Protein AF-A0AAR2LIA1-F1 (afdb_monomer_lite)

Sequence (147 aa):
MDNSGKEKEAMQLMAEADKKVKSSGSFLGGMFGGNHKVEDACEMYARAANMFKMAKNWSAAGNAFCQAARLHMQMQNKLDAATSFVDAGNAYKKADPQEAINCLNAAIDIYTDMLCTCYTSNVHIHVCSLIILLFSITYFFTDITHM

Secondary structure (DSSP, 8-state):
--HHHHHHHHHHHHHHHHHHHHHHH-TTS-SS--HHHHHHHHHHHHHHHHHHHHTT-HHHHHHHHHHHHHHHHHTT-HHHHHHHHHHHHHHHTTT-HHHHHHHHHHHHHHHHHHHHHHHHSSS-HHHHHHHHHHHHHHHHHHHHTT-

Structure (mmCIF, N/CA/C/O backbone):
data_AF-A0AAR2LIA1-F1
#
_entry.id   AF-A0AAR2LIA1-F1
#
loop_
_atom_site.group_PDB
_atom_site.id
_atom_site.type_symbol
_atom_site.label_atom_id
_atom_site.label_alt_id
_atom_site.label_comp_id
_atom_site.label_asym_id
_atom_site.label_entity_id
_atom_site.label_seq_id
_atom_site.pdbx_PDB_ins_code
_atom_site.Cartn_x
_atom_site.Cartn_y
_atom_site.Cartn_z
_atom_site.occupancy
_atom_site.B_iso_or_equiv
_atom_site.auth_seq_id
_atom_site.auth_comp_id
_atom_site.auth_asym_id
_atom_site.auth_atom_id
_atom_site.pdbx_PDB_model_num
ATOM 1 N N . MET A 1 1 ? -13.976 11.772 19.816 1.00 52.12 1 MET A N 1
ATOM 2 C CA . MET A 1 1 ? -13.210 11.897 18.555 1.00 52.12 1 MET A CA 1
ATOM 3 C C . MET A 1 1 ? -13.677 10.771 17.657 1.00 52.12 1 MET A C 1
ATOM 5 O O . MET A 1 1 ? -13.249 9.637 17.827 1.00 52.12 1 MET A O 1
ATOM 9 N N . ASP A 1 2 ? -14.632 11.070 16.787 1.00 59.66 2 ASP A N 1
ATOM 10 C CA . ASP A 1 2 ? -15.409 10.062 16.069 1.00 59.66 2 ASP A CA 1
ATOM 11 C C . ASP A 1 2 ? -14.657 9.601 14.816 1.00 59.66 2 ASP A C 1
ATOM 13 O O . ASP A 1 2 ? -14.719 10.230 13.760 1.00 59.66 2 ASP A O 1
ATOM 17 N N . ASN A 1 3 ? -13.922 8.489 14.927 1.00 70.25 3 ASN A N 1
ATOM 18 C CA . ASN A 1 3 ? -13.214 7.878 13.792 1.00 70.25 3 ASN A CA 1
ATOM 19 C C . ASN A 1 3 ? -14.162 7.505 12.640 1.00 70.25 3 ASN A C 1
ATOM 21 O O . ASN A 1 3 ? -13.754 7.545 11.482 1.00 70.25 3 ASN A O 1
ATOM 25 N N . SER A 1 4 ? -15.442 7.253 12.941 1.00 74.25 4 SER A N 1
ATOM 26 C CA . SER A 1 4 ? -16.469 6.911 11.951 1.00 74.25 4 SER A CA 1
ATOM 27 C C . SER A 1 4 ? -16.676 7.990 10.878 1.00 74.25 4 SER A C 1
ATOM 29 O O . SER A 1 4 ? -16.985 7.659 9.735 1.00 74.25 4 SER A O 1
ATOM 31 N N . GLY A 1 5 ? -16.484 9.274 11.207 1.00 83.06 5 GLY A N 1
ATOM 32 C CA . GLY A 1 5 ? -16.600 10.354 10.220 1.00 83.06 5 GLY A CA 1
ATOM 33 C C . GLY A 1 5 ? -15.476 10.306 9.183 1.00 83.06 5 GLY A C 1
ATOM 34 O O . GLY A 1 5 ? -15.733 10.367 7.983 1.00 83.06 5 GLY A O 1
ATOM 35 N N . LYS A 1 6 ? -14.240 10.097 9.650 1.00 84.38 6 LYS A N 1
ATOM 36 C CA . LYS A 1 6 ? -13.042 10.042 8.799 1.00 84.38 6 LYS A CA 1
ATOM 37 C C . LYS A 1 6 ? -13.020 8.810 7.899 1.00 84.38 6 LYS A C 1
ATOM 39 O O . LYS A 1 6 ? -12.597 8.906 6.755 1.00 84.38 6 LYS A O 1
ATOM 44 N N . GLU A 1 7 ? -13.494 7.665 8.389 1.00 85.75 7 GLU A N 1
ATOM 45 C CA . GLU A 1 7 ? -13.618 6.452 7.567 1.00 85.75 7 GLU A CA 1
ATOM 46 C C . GLU A 1 7 ? -14.639 6.622 6.442 1.00 85.75 7 GLU A C 1
ATOM 48 O O . GLU A 1 7 ? -14.398 6.176 5.322 1.00 85.75 7 GLU A O 1
ATOM 53 N N . LYS A 1 8 ? -15.771 7.284 6.721 1.00 87.75 8 LYS A N 1
ATOM 54 C CA . LYS A 1 8 ? -16.790 7.563 5.702 1.00 87.75 8 LYS A CA 1
ATOM 55 C C . LYS A 1 8 ? -16.270 8.517 4.632 1.00 87.75 8 LYS A C 1
ATOM 57 O O . LYS A 1 8 ? -16.477 8.254 3.452 1.00 87.75 8 LYS A O 1
ATOM 62 N N . GLU A 1 9 ? -15.574 9.578 5.031 1.00 88.88 9 GLU A N 1
ATOM 63 C CA . GLU A 1 9 ? -14.944 10.522 4.101 1.00 88.88 9 GLU A CA 1
ATOM 64 C C . GLU A 1 9 ? -13.878 9.828 3.237 1.00 88.88 9 GLU A C 1
ATOM 66 O O . GLU A 1 9 ? -13.886 9.944 2.012 1.00 88.88 9 GLU A O 1
ATOM 71 N N . ALA A 1 10 ? -13.029 8.998 3.849 1.00 90.38 10 ALA A N 1
ATOM 72 C CA . ALA A 1 10 ? -12.033 8.204 3.135 1.00 90.38 10 ALA A CA 1
ATOM 73 C C . ALA A 1 10 ? -12.668 7.233 2.124 1.00 90.38 10 ALA A C 1
ATOM 75 O O . ALA A 1 10 ? -12.192 7.092 0.998 1.00 90.38 10 ALA A O 1
ATOM 76 N N . MET A 1 11 ? -13.772 6.585 2.498 1.00 88.62 11 MET A N 1
ATOM 77 C CA . MET A 1 11 ? -14.504 5.676 1.616 1.00 88.62 11 MET A CA 1
ATOM 78 C C . MET A 1 11 ? -15.147 6.410 0.432 1.00 88.62 11 MET A C 1
ATOM 80 O O . MET A 1 11 ? -15.151 5.885 -0.682 1.00 88.62 11 MET A O 1
ATOM 84 N N . GLN A 1 12 ? -15.650 7.629 0.645 1.00 91.12 12 GLN A N 1
ATOM 85 C CA . GLN A 1 12 ? -16.162 8.477 -0.434 1.00 91.12 12 GLN A CA 1
ATOM 86 C C . GLN A 1 12 ? -15.049 8.863 -1.411 1.00 91.12 12 GLN A C 1
ATOM 88 O O . GLN A 1 12 ? -15.218 8.680 -2.615 1.00 91.12 12 GLN A O 1
ATOM 93 N N . LEU A 1 13 ? -13.887 9.285 -0.901 1.00 91.50 13 LEU A N 1
ATOM 94 C CA . LEU A 1 13 ? -12.718 9.598 -1.728 1.00 91.50 13 LEU A CA 1
ATOM 95 C C . LEU A 1 13 ? -12.261 8.392 -2.559 1.00 91.50 13 LEU A C 1
ATOM 97 O O . LEU A 1 13 ? -11.988 8.542 -3.749 1.00 91.50 13 LEU A O 1
ATOM 101 N N . MET A 1 14 ? -12.237 7.187 -1.976 1.00 89.00 14 MET A N 1
ATOM 102 C CA . MET A 1 14 ? -11.935 5.960 -2.727 1.00 89.00 14 MET A CA 1
ATOM 103 C C . MET A 1 14 ? -12.963 5.684 -3.828 1.00 89.00 14 MET A C 1
ATOM 105 O O . MET A 1 14 ? -12.589 5.315 -4.938 1.00 89.00 14 MET A O 1
ATOM 109 N N . ALA A 1 15 ? -14.256 5.861 -3.545 1.00 89.81 15 ALA A N 1
ATOM 110 C CA . ALA A 1 15 ? -15.310 5.635 -4.530 1.00 89.81 15 ALA A CA 1
ATOM 111 C C . ALA A 1 15 ? -15.253 6.649 -5.686 1.00 89.81 15 ALA A C 1
ATOM 113 O O . ALA A 1 15 ? -15.517 6.298 -6.837 1.00 89.81 15 ALA A O 1
ATOM 114 N N . GLU A 1 16 ? -14.902 7.904 -5.402 1.00 88.75 16 GLU A N 1
ATOM 115 C CA . GLU A 1 16 ? -14.672 8.926 -6.426 1.00 88.75 16 GLU A CA 1
ATOM 116 C C . GLU A 1 16 ? -13.421 8.630 -7.260 1.00 88.75 16 GLU A C 1
ATOM 118 O O . GLU A 1 16 ? -13.466 8.742 -8.488 1.00 88.75 16 GLU A O 1
ATOM 123 N N . ALA A 1 17 ? -12.338 8.184 -6.620 1.00 88.12 17 ALA A N 1
ATOM 124 C CA . ALA A 1 17 ? -11.120 7.767 -7.302 1.00 88.12 17 ALA A CA 1
ATOM 125 C C . ALA A 1 17 ? -11.377 6.572 -8.240 1.00 88.12 17 ALA A C 1
ATOM 127 O O . ALA A 1 17 ? -10.984 6.612 -9.404 1.00 88.12 17 ALA A O 1
ATOM 128 N N . ASP A 1 18 ? -12.114 5.548 -7.795 1.00 85.88 18 ASP A N 1
ATOM 129 C CA . ASP A 1 18 ? -12.479 4.386 -8.620 1.00 85.88 18 ASP A CA 1
ATOM 130 C C . ASP A 1 18 ? -13.340 4.781 -9.830 1.00 85.88 18 ASP A C 1
ATOM 132 O O . ASP A 1 18 ? -13.128 4.308 -10.947 1.00 85.88 18 ASP A O 1
ATOM 136 N N . LYS A 1 19 ? -14.274 5.726 -9.652 1.00 86.25 19 LYS A N 1
ATOM 137 C CA . LYS A 1 19 ? -15.039 6.291 -10.775 1.00 86.25 19 LYS A CA 1
ATOM 138 C C . LYS A 1 19 ? -14.132 7.009 -11.772 1.00 86.25 19 LYS A C 1
ATOM 140 O O . LYS A 1 19 ? -14.305 6.810 -12.976 1.00 86.25 19 LYS A O 1
ATOM 145 N N . LYS A 1 20 ? -13.160 7.803 -11.303 1.00 83.31 20 LYS A N 1
ATOM 146 C CA . LYS A 1 20 ? -12.180 8.466 -12.179 1.00 83.31 20 LYS A CA 1
ATOM 147 C C . LYS A 1 20 ? -11.356 7.438 -12.965 1.00 83.31 20 LYS A C 1
ATOM 149 O O . LYS A 1 20 ? -11.282 7.565 -14.187 1.00 83.31 20 LYS A O 1
ATOM 154 N N . VAL A 1 21 ? -10.850 6.384 -12.319 1.00 78.19 21 VAL A N 1
ATOM 155 C CA . VAL A 1 21 ? -10.079 5.298 -12.968 1.00 78.19 21 VAL A CA 1
ATOM 156 C C . VAL A 1 21 ? -10.921 4.503 -13.974 1.00 78.19 21 VAL A C 1
ATOM 158 O O . VAL A 1 21 ? -10.478 4.208 -15.080 1.00 78.19 21 VAL A O 1
ATOM 161 N N . LYS A 1 22 ? -12.171 4.165 -13.651 1.00 73.75 22 LYS A N 1
ATOM 162 C CA . LYS A 1 22 ? -13.059 3.456 -14.593 1.00 73.75 22 LYS A CA 1
ATOM 163 C C . LYS A 1 22 ? -13.451 4.325 -15.785 1.00 73.75 22 LYS A C 1
ATOM 165 O O . LYS A 1 22 ? -13.564 3.826 -16.905 1.00 73.75 22 LYS A O 1
ATOM 170 N N . SER A 1 23 ? -13.623 5.628 -15.562 1.00 64.94 23 SER A N 1
ATOM 171 C CA . SER A 1 23 ? -13.907 6.582 -16.637 1.00 64.94 23 SER A CA 1
ATOM 172 C C . SER A 1 23 ? -12.729 6.764 -17.600 1.00 64.94 23 SER A C 1
ATOM 174 O O . SER A 1 23 ? -12.955 7.064 -18.770 1.00 64.94 23 SER A O 1
ATOM 176 N N . SER A 1 24 ? -11.485 6.554 -17.148 1.00 57.69 24 SER A N 1
ATOM 177 C CA . SER A 1 24 ? -10.306 6.580 -18.021 1.00 57.69 24 SER A CA 1
ATOM 178 C C . SER A 1 24 ? -10.099 5.272 -18.799 1.00 57.69 24 SER A C 1
ATOM 180 O O . SER A 1 24 ? -9.491 5.314 -19.864 1.00 57.69 24 SER A O 1
ATOM 182 N N . GLY A 1 25 ? -10.646 4.140 -18.332 1.00 55.31 25 GLY A N 1
ATOM 183 C CA . GLY A 1 25 ? -10.551 2.822 -18.982 1.00 55.31 25 GLY A CA 1
ATOM 184 C C . GLY A 1 25 ? -11.637 2.485 -20.018 1.00 55.31 25 GLY A C 1
ATOM 185 O O . GLY A 1 25 ? -11.561 1.440 -20.663 1.00 55.31 25 GLY A O 1
ATOM 186 N N . SER A 1 26 ? -12.653 3.336 -20.212 1.00 54.31 26 SER A N 1
ATOM 187 C CA . SER A 1 26 ? -13.661 3.129 -21.263 1.00 54.31 26 SER A CA 1
ATOM 188 C C . SER A 1 26 ? -13.064 3.419 -22.645 1.00 54.31 26 SER A C 1
ATOM 190 O O . SER A 1 26 ? -12.969 4.560 -23.083 1.00 54.31 26 SER A O 1
ATOM 192 N N . PHE A 1 27 ? -12.681 2.327 -23.300 1.00 51.00 27 PHE A N 1
ATOM 193 C CA . PHE A 1 27 ? -12.125 2.065 -24.637 1.00 51.00 27 PHE A CA 1
ATOM 194 C C . PHE A 1 27 ? -12.662 2.869 -25.861 1.00 51.00 27 PHE A C 1
ATOM 196 O O . PHE A 1 27 ? -12.317 2.552 -26.993 1.00 51.00 27 PHE A O 1
ATOM 203 N N . LEU A 1 28 ? -13.452 3.936 -25.694 1.00 52.28 28 LEU A N 1
ATOM 204 C CA . LEU A 1 28 ? -13.970 4.794 -26.780 1.00 52.28 28 LEU A CA 1
ATOM 205 C C . LEU A 1 28 ? -13.435 6.247 -26.734 1.00 52.28 28 LEU A C 1
ATOM 207 O O . LEU A 1 28 ? -14.022 7.148 -27.326 1.00 52.28 28 LEU A O 1
ATOM 211 N N . GLY A 1 29 ? -12.343 6.508 -26.009 1.00 51.44 29 GLY A N 1
ATOM 212 C CA . GLY A 1 29 ? -11.723 7.837 -25.885 1.00 51.44 29 GLY A CA 1
ATOM 213 C C . GLY A 1 29 ? -10.244 7.812 -26.259 1.00 51.44 29 GLY A C 1
ATOM 214 O O . GLY A 1 29 ? -9.381 7.939 -25.395 1.00 51.44 29 GLY A O 1
ATOM 215 N N . GLY A 1 30 ? -9.947 7.572 -27.535 1.00 51.22 30 GLY A N 1
ATOM 216 C CA . GLY A 1 30 ? -8.590 7.382 -28.042 1.00 51.22 30 GLY A CA 1
ATOM 217 C C . GLY A 1 30 ? -7.625 8.546 -27.762 1.00 51.22 30 GLY A C 1
ATOM 218 O O . GLY A 1 30 ? -7.869 9.692 -28.118 1.00 51.22 30 GLY A O 1
ATOM 219 N N . MET A 1 31 ? -6.461 8.182 -27.221 1.00 54.84 31 MET A N 1
ATOM 220 C CA . MET A 1 31 ? -5.147 8.623 -27.709 1.00 54.84 31 MET A CA 1
ATOM 221 C C . MET A 1 31 ? -4.512 9.952 -27.244 1.00 54.84 31 MET A C 1
ATOM 223 O O . MET A 1 31 ? -3.435 10.249 -27.751 1.00 54.84 31 MET A O 1
ATOM 227 N N . PHE A 1 32 ? -5.026 10.725 -26.268 1.00 47.19 32 PHE A N 1
ATOM 228 C CA . PHE A 1 32 ? -4.246 11.912 -25.817 1.00 47.19 32 PHE A CA 1
ATOM 229 C C . PHE A 1 32 ? -4.460 12.485 -24.392 1.00 47.19 32 PHE A C 1
ATOM 231 O O . PHE A 1 32 ? -4.024 13.599 -24.127 1.00 47.19 32 PHE A O 1
ATOM 238 N N . GLY A 1 33 ? -5.102 11.797 -23.433 1.00 47.44 33 GLY A N 1
ATOM 239 C CA . GLY A 1 33 ? -5.399 12.458 -22.136 1.00 47.44 33 GLY A CA 1
ATOM 240 C C . GLY A 1 33 ? -5.634 11.584 -20.903 1.00 47.44 33 GLY A C 1
ATOM 241 O O . GLY A 1 33 ? -6.221 12.056 -19.932 1.00 47.44 33 GLY A O 1
ATOM 242 N N . GLY A 1 34 ? -5.231 1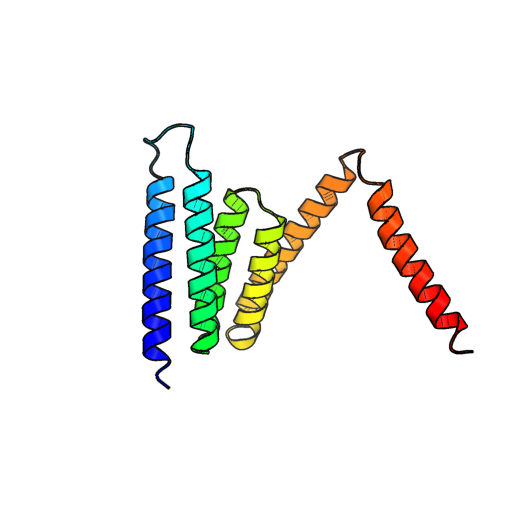0.310 -20.931 1.00 55.75 34 GLY A N 1
ATOM 243 C CA . GLY A 1 34 ? -5.534 9.344 -19.866 1.00 55.75 34 GLY A CA 1
ATOM 244 C C . GLY A 1 34 ? -4.689 9.480 -18.592 1.00 55.75 34 GLY A C 1
ATOM 245 O O . GLY A 1 34 ? -5.230 9.295 -17.503 1.00 55.75 34 GLY A O 1
ATOM 246 N N . ASN A 1 35 ? -3.403 9.841 -18.705 1.00 61.09 35 ASN A N 1
ATOM 247 C CA . ASN A 1 35 ? -2.465 9.789 -17.571 1.00 61.09 35 ASN A CA 1
ATOM 248 C C . ASN A 1 35 ? -2.849 10.721 -16.417 1.00 61.09 35 ASN A C 1
ATOM 250 O O . ASN A 1 35 ? -2.895 10.274 -15.277 1.00 61.09 35 ASN A O 1
ATOM 254 N N . HIS A 1 36 ? -3.223 11.973 -16.698 1.00 67.00 36 HIS A N 1
ATOM 255 C CA . HIS A 1 36 ? -3.560 12.926 -15.632 1.00 67.00 36 HIS A CA 1
ATOM 256 C C . HIS A 1 36 ? -4.761 12.495 -14.785 1.00 67.00 36 HIS A C 1
ATOM 258 O O . HIS A 1 36 ? -4.793 12.765 -13.592 1.00 67.00 36 HIS A O 1
ATOM 264 N N . LYS A 1 37 ? -5.739 11.783 -15.363 1.00 72.50 37 LYS A N 1
ATOM 265 C CA . LYS A 1 37 ? -6.900 11.288 -14.602 1.00 72.50 37 LYS A CA 1
ATOM 266 C C . LYS A 1 37 ? -6.531 10.15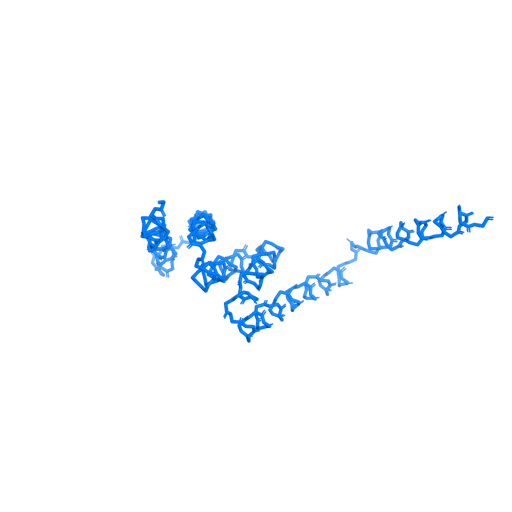3 -13.649 1.00 72.50 37 LYS A C 1
ATOM 268 O O . LYS A 1 37 ? -7.148 10.022 -12.594 1.00 72.50 37 LYS A O 1
ATOM 273 N N . VAL A 1 38 ? -5.564 9.324 -14.041 1.00 79.50 38 VAL A N 1
ATOM 274 C CA . VAL A 1 38 ? -5.057 8.222 -13.215 1.00 79.50 38 VAL A CA 1
ATOM 275 C C . VAL A 1 38 ? -4.184 8.771 -12.088 1.00 79.50 38 VAL A C 1
ATOM 277 O O . VAL A 1 38 ? -4.303 8.310 -10.957 1.00 79.50 38 VAL A O 1
ATOM 280 N N . GLU A 1 39 ? -3.392 9.805 -12.366 1.00 81.31 39 GLU A N 1
ATOM 281 C CA . GLU A 1 39 ? -2.558 10.490 -11.376 1.00 81.31 39 GLU A CA 1
ATOM 282 C C . GLU A 1 39 ? -3.396 11.199 -10.306 1.00 81.31 39 GLU A C 1
ATOM 284 O O . GLU A 1 39 ? -3.205 10.957 -9.113 1.00 81.31 39 GLU A O 1
ATOM 289 N N . ASP A 1 40 ? -4.424 11.939 -10.732 1.00 84.50 40 ASP A N 1
ATOM 290 C CA . ASP A 1 40 ? -5.446 12.523 -9.856 1.00 84.50 40 ASP A CA 1
ATOM 291 C C . ASP A 1 40 ? -6.094 11.468 -8.949 1.00 84.50 40 ASP A C 1
ATOM 293 O O . ASP A 1 40 ? -6.279 11.676 -7.749 1.00 84.50 40 ASP A O 1
ATOM 297 N N . ALA A 1 41 ? -6.481 10.323 -9.521 1.00 86.81 41 ALA A N 1
ATOM 298 C CA . ALA A 1 41 ? -7.095 9.248 -8.752 1.00 86.81 41 ALA A CA 1
ATOM 299 C C . ALA A 1 41 ? -6.113 8.650 -7.736 1.00 86.81 41 ALA A C 1
ATOM 301 O O . ALA A 1 41 ? -6.515 8.297 -6.628 1.00 86.81 41 ALA A O 1
ATOM 302 N N . CYS A 1 42 ? -4.830 8.571 -8.084 1.00 86.62 42 CYS A N 1
ATOM 303 C CA . CYS A 1 42 ? -3.792 8.068 -7.201 1.00 86.62 42 CYS A CA 1
ATOM 304 C C . CYS A 1 42 ? -3.603 8.959 -5.966 1.00 86.62 42 CYS A C 1
ATOM 306 O O . CYS A 1 42 ? -3.583 8.457 -4.839 1.00 86.62 42 CYS A O 1
ATOM 308 N N . GLU A 1 43 ? -3.575 10.284 -6.151 1.00 87.94 43 GLU A N 1
ATOM 309 C CA . GLU A 1 43 ? -3.525 11.235 -5.033 1.00 87.94 43 GLU A CA 1
ATOM 310 C C . GLU A 1 43 ? -4.769 11.108 -4.135 1.00 87.94 43 GLU A C 1
ATOM 312 O O . GLU A 1 43 ? -4.665 11.119 -2.903 1.00 87.94 43 GLU A O 1
ATOM 317 N N . MET A 1 44 ? -5.952 10.912 -4.732 1.00 90.88 44 MET A N 1
ATOM 318 C CA . MET A 1 44 ? -7.194 10.684 -3.983 1.00 90.88 44 MET A CA 1
ATOM 319 C C . MET A 1 44 ? -7.132 9.400 -3.140 1.00 90.88 44 MET A C 1
ATOM 321 O O . MET A 1 44 ? -7.538 9.422 -1.974 1.00 90.88 44 MET A O 1
ATOM 325 N N . TYR A 1 45 ? -6.575 8.308 -3.676 1.00 91.50 45 TYR A N 1
ATOM 326 C CA . TYR A 1 45 ? -6.352 7.075 -2.914 1.00 91.50 45 TYR A CA 1
ATOM 327 C C . TYR A 1 45 ? -5.350 7.270 -1.771 1.00 91.50 45 TYR A C 1
ATOM 329 O O . TYR A 1 45 ? -5.621 6.828 -0.654 1.00 91.50 45 TYR A O 1
ATOM 337 N N . ALA A 1 46 ? -4.237 7.972 -1.999 1.00 90.19 46 ALA A N 1
ATOM 338 C CA . ALA A 1 46 ? -3.256 8.267 -0.953 1.00 90.19 46 ALA A CA 1
ATOM 339 C C . ALA A 1 46 ? -3.857 9.132 0.171 1.00 90.19 46 ALA A C 1
ATOM 341 O O . ALA A 1 46 ? -3.636 8.882 1.362 1.00 90.19 46 ALA A O 1
ATOM 342 N N . ARG A 1 47 ? -4.687 10.120 -0.187 1.00 90.38 47 ARG A N 1
ATOM 343 C CA . ARG A 1 47 ? -5.414 10.956 0.778 1.00 90.38 47 ARG A CA 1
ATOM 344 C C . ARG A 1 47 ? -6.407 10.135 1.603 1.00 90.38 47 ARG A C 1
ATOM 346 O O . ARG A 1 47 ? -6.408 10.246 2.830 1.00 90.38 47 ARG A O 1
ATOM 353 N N . ALA A 1 48 ? -7.189 9.271 0.957 1.00 91.88 48 ALA A N 1
ATOM 354 C CA . ALA A 1 48 ? -8.093 8.350 1.642 1.00 91.88 48 ALA A CA 1
ATOM 355 C C . ALA A 1 48 ? -7.332 7.404 2.587 1.00 91.88 48 ALA A C 1
ATOM 357 O O . ALA A 1 48 ? -7.722 7.220 3.740 1.00 91.88 48 ALA A O 1
ATOM 358 N N . ALA A 1 49 ? -6.198 6.860 2.145 1.00 91.12 49 ALA A N 1
ATOM 359 C CA . ALA A 1 49 ? -5.365 5.976 2.951 1.00 91.12 49 ALA A CA 1
ATOM 360 C C . ALA A 1 49 ? -4.827 6.672 4.216 1.00 91.12 49 ALA A C 1
ATOM 362 O O . ALA A 1 49 ? -4.844 6.095 5.307 1.00 91.12 49 ALA A O 1
ATOM 363 N N . ASN A 1 50 ? -4.429 7.944 4.111 1.00 89.62 50 ASN A N 1
ATOM 364 C CA . ASN A 1 50 ? -4.037 8.756 5.265 1.00 89.62 50 ASN A CA 1
ATOM 365 C C . ASN A 1 50 ? -5.196 8.964 6.254 1.00 89.62 50 ASN A C 1
ATOM 367 O O . ASN A 1 50 ? -4.994 8.855 7.466 1.00 89.62 50 ASN A O 1
ATOM 371 N N . MET A 1 51 ? -6.418 9.185 5.766 1.00 90.88 51 MET A N 1
ATOM 372 C CA . MET A 1 51 ? -7.607 9.273 6.620 1.00 90.88 51 MET A CA 1
ATOM 373 C C . MET A 1 51 ? -7.915 7.943 7.329 1.00 90.88 51 MET A C 1
ATOM 375 O O . MET A 1 51 ? -8.187 7.949 8.533 1.00 90.88 51 MET A O 1
ATOM 379 N N . PHE A 1 52 ? -7.778 6.800 6.646 1.00 90.69 52 PHE A N 1
ATOM 380 C CA . PHE A 1 52 ? -7.909 5.475 7.269 1.00 90.69 52 PHE A CA 1
ATOM 381 C C . PHE A 1 52 ? -6.838 5.221 8.341 1.00 90.69 52 PHE A C 1
ATOM 383 O O . PHE A 1 52 ? -7.152 4.694 9.413 1.00 90.69 52 PHE A O 1
ATOM 390 N N . LYS A 1 53 ? -5.595 5.680 8.125 1.00 88.62 53 LYS A N 1
ATOM 391 C CA . LYS A 1 53 ? -4.538 5.652 9.156 1.00 88.62 53 LYS A CA 1
ATOM 392 C C . LYS A 1 53 ? -4.935 6.463 10.391 1.00 88.62 53 LYS A C 1
ATOM 394 O O . LYS A 1 53 ? -4.754 5.985 11.510 1.00 88.62 53 LYS A O 1
ATOM 399 N N . MET A 1 54 ? -5.524 7.651 10.217 1.00 87.25 54 MET A N 1
ATOM 400 C CA . MET A 1 54 ? -6.024 8.461 11.341 1.00 87.25 54 MET A CA 1
ATOM 401 C C . MET A 1 54 ? -7.188 7.792 12.077 1.00 87.25 54 MET A C 1
ATOM 403 O O . MET A 1 54 ? -7.296 7.920 13.296 1.00 87.25 54 MET A O 1
ATOM 407 N N . ALA A 1 55 ? -8.038 7.064 11.352 1.00 87.88 55 ALA A N 1
ATOM 408 C CA . ALA A 1 55 ? -9.133 6.289 11.922 1.00 87.88 55 ALA A CA 1
ATOM 409 C C . ALA A 1 55 ? -8.680 5.001 12.638 1.00 87.88 55 ALA A C 1
ATOM 411 O O . ALA A 1 55 ? -9.504 4.329 13.258 1.00 87.88 55 ALA A O 1
ATOM 412 N N . LYS A 1 56 ? -7.373 4.680 12.613 1.00 87.44 56 LYS A N 1
ATOM 413 C CA . LYS A 1 56 ? -6.771 3.425 13.107 1.00 87.44 56 LYS A CA 1
ATOM 414 C C . LYS A 1 56 ? -7.246 2.176 12.354 1.00 87.44 56 LYS A C 1
ATOM 416 O O . LYS A 1 56 ? -7.082 1.064 12.851 1.00 87.44 56 LYS A O 1
ATOM 421 N N . ASN A 1 57 ? -7.792 2.351 11.154 1.00 88.44 57 ASN A N 1
ATOM 422 C CA . ASN A 1 57 ? -8.237 1.258 10.305 1.00 88.44 57 ASN A CA 1
ATOM 423 C C . ASN A 1 57 ? -7.122 0.866 9.335 1.00 88.44 57 ASN A C 1
ATOM 425 O O . ASN A 1 57 ? -7.043 1.330 8.196 1.00 88.44 57 ASN A O 1
ATOM 429 N N . TRP A 1 58 ? -6.209 0.039 9.835 1.00 90.38 58 TRP A N 1
ATOM 430 C CA . TRP A 1 58 ? -4.998 -0.339 9.112 1.00 90.38 58 TRP A CA 1
ATOM 431 C C . TRP A 1 58 ? -5.279 -1.250 7.909 1.00 90.38 58 TRP A C 1
ATOM 433 O O . TRP A 1 58 ? -4.614 -1.107 6.886 1.00 90.38 58 TRP A O 1
ATOM 443 N N . SER A 1 59 ? -6.296 -2.116 7.986 1.00 90.06 59 SER A N 1
ATOM 444 C CA . SER A 1 59 ? -6.688 -3.007 6.883 1.00 90.06 59 SER A CA 1
ATOM 445 C C . SER A 1 59 ? -7.209 -2.224 5.675 1.00 90.06 59 SER A C 1
ATOM 447 O O . SER A 1 59 ? -6.802 -2.479 4.543 1.00 90.06 59 SER A O 1
ATOM 449 N N . ALA A 1 60 ? -8.087 -1.242 5.910 1.00 90.50 60 ALA A N 1
ATOM 450 C CA . ALA A 1 60 ? -8.628 -0.400 4.844 1.00 90.50 60 ALA A CA 1
ATOM 451 C C . ALA A 1 60 ? -7.564 0.544 4.264 1.00 90.50 60 ALA A C 1
ATOM 453 O O . ALA A 1 60 ? -7.494 0.712 3.046 1.00 90.50 60 ALA A O 1
ATOM 454 N N . ALA A 1 61 ? -6.697 1.104 5.118 1.00 90.94 61 ALA A N 1
ATOM 455 C CA . ALA A 1 61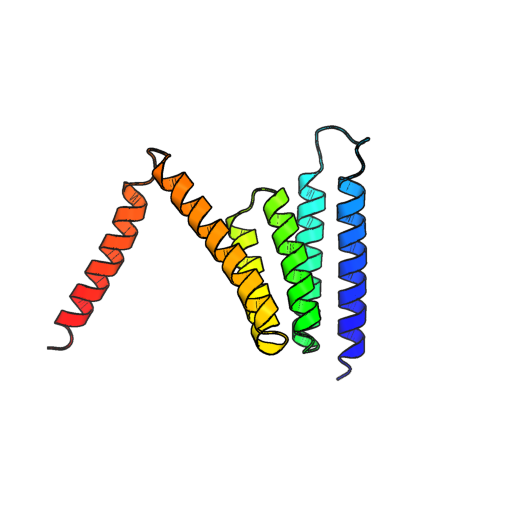 ? -5.574 1.930 4.679 1.00 90.94 61 ALA A CA 1
ATOM 456 C C . ALA A 1 61 ? -4.633 1.161 3.742 1.00 90.94 61 ALA A C 1
ATOM 458 O O . ALA A 1 61 ? -4.277 1.674 2.684 1.00 90.94 61 ALA A O 1
ATOM 459 N N . GLY A 1 62 ? -4.267 -0.072 4.113 1.00 91.94 62 GLY A N 1
ATOM 460 C CA . GLY A 1 62 ? -3.432 -0.938 3.283 1.00 91.94 62 GLY A CA 1
ATOM 461 C C . GLY A 1 62 ? -4.052 -1.185 1.908 1.00 91.94 62 GLY A C 1
ATOM 462 O O . GLY A 1 62 ? -3.377 -1.016 0.897 1.00 91.94 62 GLY A O 1
ATOM 463 N N . ASN A 1 63 ? -5.359 -1.467 1.853 1.00 91.25 63 ASN A N 1
ATOM 464 C CA . ASN A 1 63 ? -6.047 -1.721 0.585 1.00 91.25 63 ASN A CA 1
ATOM 465 C C . ASN A 1 63 ? -6.055 -0.469 -0.303 1.00 91.25 63 ASN A C 1
ATOM 467 O O . ASN A 1 63 ? -5.752 -0.550 -1.490 1.00 91.25 63 ASN A O 1
ATOM 471 N N . ALA A 1 64 ? -6.319 0.707 0.276 1.00 92.56 64 ALA A N 1
ATOM 472 C CA . ALA A 1 64 ? -6.254 1.975 -0.447 1.00 92.56 64 ALA A CA 1
ATOM 473 C C . ALA A 1 64 ? -4.854 2.237 -1.040 1.00 92.56 64 ALA A C 1
ATOM 475 O O . ALA A 1 64 ? -4.752 2.605 -2.211 1.00 92.56 64 ALA A O 1
ATOM 476 N N . PHE A 1 65 ? -3.781 1.976 -0.282 1.00 92.50 65 PHE A N 1
ATOM 477 C CA . PHE A 1 65 ? -2.409 2.073 -0.795 1.00 92.50 65 PHE A CA 1
ATOM 478 C C . PHE A 1 65 ? -2.106 1.037 -1.881 1.00 92.50 65 PHE A C 1
ATOM 480 O O . PHE A 1 65 ? -1.456 1.376 -2.865 1.00 92.50 65 PHE A O 1
ATOM 487 N N . CYS A 1 66 ? -2.607 -0.196 -1.772 1.00 91.12 66 CYS A N 1
ATOM 488 C CA . CYS A 1 66 ? -2.457 -1.195 -2.832 1.00 91.12 66 CYS A CA 1
ATOM 489 C C . CYS A 1 66 ? -3.147 -0.771 -4.132 1.00 91.12 66 CYS A C 1
ATOM 491 O O . CYS A 1 66 ? -2.603 -1.001 -5.212 1.00 91.12 66 CYS A O 1
ATOM 493 N N . GLN A 1 67 ? -4.328 -0.151 -4.049 1.00 90.44 67 GLN A N 1
ATOM 494 C CA . GLN A 1 67 ? -4.998 0.394 -5.232 1.00 90.44 67 GLN A CA 1
ATOM 495 C C . GLN A 1 67 ? -4.179 1.533 -5.846 1.00 90.44 67 GLN A C 1
ATOM 497 O O . GLN A 1 67 ? -3.931 1.505 -7.049 1.00 90.44 67 GLN A O 1
ATOM 502 N N . ALA A 1 68 ? -3.674 2.468 -5.034 1.00 89.44 68 ALA A N 1
ATOM 503 C CA . ALA A 1 68 ? -2.775 3.526 -5.505 1.00 89.44 68 ALA A CA 1
ATOM 504 C C . ALA A 1 68 ? -1.517 2.952 -6.185 1.00 89.44 68 ALA A C 1
ATOM 506 O O . ALA A 1 68 ? -1.188 3.311 -7.313 1.00 89.44 68 ALA A O 1
ATOM 507 N N . ALA A 1 69 ? -0.856 1.978 -5.558 1.00 89.25 69 ALA A N 1
ATOM 508 C CA . ALA A 1 69 ? 0.346 1.343 -6.094 1.00 89.25 69 ALA A CA 1
ATOM 509 C C . ALA A 1 69 ? 0.101 0.673 -7.459 1.00 89.25 69 ALA A C 1
ATOM 511 O O . ALA A 1 69 ? 0.925 0.775 -8.370 1.00 89.25 69 ALA A O 1
ATOM 512 N N . ARG A 1 70 ? -1.063 0.034 -7.639 1.00 87.38 70 ARG A N 1
ATOM 513 C CA . ARG A 1 70 ? -1.475 -0.557 -8.924 1.00 87.38 70 ARG A CA 1
ATOM 514 C C . ARG A 1 70 ? -1.688 0.496 -10.011 1.00 87.38 70 ARG A C 1
ATOM 516 O O . ARG A 1 70 ? -1.352 0.239 -11.164 1.00 87.38 70 ARG A O 1
ATOM 523 N N . LEU A 1 71 ? -2.207 1.673 -9.668 1.00 87.19 71 LEU A N 1
ATOM 524 C CA . LEU A 1 71 ? -2.338 2.780 -10.620 1.00 87.19 71 LEU A CA 1
ATOM 525 C C . LEU A 1 71 ? -0.974 3.371 -10.984 1.00 87.19 71 LEU A C 1
ATOM 527 O O . LEU A 1 71 ? -0.707 3.599 -12.162 1.00 87.19 71 LEU A O 1
ATOM 531 N N . HIS A 1 72 ? -0.076 3.535 -10.010 1.00 85.75 72 HIS A N 1
ATOM 532 C CA . HIS A 1 72 ? 1.303 3.952 -10.275 1.00 85.75 72 HIS A CA 1
ATOM 533 C C . HIS A 1 72 ? 2.041 2.969 -11.201 1.00 85.75 72 HIS A C 1
ATOM 535 O O . HIS A 1 72 ? 2.759 3.407 -12.101 1.00 85.75 72 HIS A O 1
ATOM 541 N N . MET A 1 73 ? 1.802 1.657 -11.060 1.00 83.50 73 MET A N 1
ATOM 542 C CA . MET A 1 73 ? 2.300 0.638 -11.998 1.00 83.50 73 MET A CA 1
ATOM 543 C C . MET A 1 73 ? 1.788 0.862 -13.429 1.00 83.50 73 MET A C 1
ATOM 545 O O . MET A 1 73 ? 2.567 0.760 -14.376 1.00 83.50 73 MET A O 1
ATOM 549 N N . GLN A 1 74 ? 0.506 1.205 -13.602 1.00 79.69 74 GLN A N 1
ATOM 550 C CA . GLN A 1 74 ? -0.074 1.502 -14.921 1.00 79.69 74 GLN A CA 1
ATOM 551 C C . GLN A 1 74 ? 0.518 2.767 -15.554 1.00 79.69 74 GLN A C 1
ATOM 553 O O . GLN A 1 74 ? 0.688 2.816 -16.770 1.00 79.69 74 GLN A O 1
ATOM 558 N N . MET A 1 75 ? 0.875 3.765 -14.742 1.00 74.56 75 MET A N 1
ATOM 559 C CA . MET A 1 75 ? 1.516 5.003 -15.201 1.00 74.56 75 MET A CA 1
ATOM 560 C C . MET A 1 75 ? 3.029 4.867 -15.446 1.00 74.56 75 MET A C 1
ATOM 562 O O . MET A 1 75 ? 3.680 5.857 -15.756 1.00 74.56 75 MET A O 1
ATOM 566 N N . GLN A 1 76 ? 3.595 3.660 -15.316 1.00 71.25 76 GLN A N 1
ATOM 567 C CA . GLN A 1 76 ? 5.036 3.377 -15.384 1.00 71.25 76 GLN A CA 1
ATOM 568 C C . GLN A 1 76 ? 5.902 4.074 -14.311 1.00 71.25 76 GLN A C 1
ATOM 570 O O . GLN A 1 76 ? 7.130 3.987 -14.371 1.00 71.25 76 GLN A O 1
ATOM 575 N N . ASN A 1 77 ? 5.305 4.656 -13.264 1.00 78.44 77 ASN A N 1
ATOM 576 C CA . ASN A 1 77 ? 6.033 5.185 -12.106 1.00 78.44 77 ASN A CA 1
ATOM 577 C C . ASN A 1 77 ? 6.385 4.053 -11.131 1.00 78.44 77 ASN A C 1
ATOM 579 O O . ASN A 1 77 ? 5.793 3.903 -10.060 1.00 78.44 77 ASN A O 1
ATOM 583 N N . LYS A 1 78 ? 7.365 3.227 -11.513 1.00 81.81 78 LYS A N 1
ATOM 584 C CA . LYS A 1 78 ? 7.793 2.062 -10.720 1.00 81.81 78 LYS A CA 1
ATOM 585 C C . LYS A 1 78 ? 8.300 2.439 -9.322 1.00 81.81 78 LYS A C 1
ATOM 587 O O . LYS A 1 78 ? 8.003 1.724 -8.370 1.00 81.81 78 LYS A O 1
ATOM 592 N N . LEU A 1 79 ? 9.010 3.564 -9.193 1.00 83.38 79 LEU A N 1
ATOM 593 C CA . LEU A 1 79 ? 9.515 4.057 -7.905 1.00 83.38 79 LEU A CA 1
ATOM 594 C C . LEU A 1 79 ? 8.369 4.391 -6.937 1.00 83.38 79 LEU A C 1
ATOM 596 O O . LEU A 1 79 ? 8.337 3.854 -5.832 1.00 83.38 79 LEU A O 1
ATOM 600 N N . ASP A 1 80 ? 7.393 5.192 -7.375 1.00 85.69 80 ASP A N 1
ATOM 601 C CA . ASP A 1 80 ? 6.250 5.595 -6.539 1.00 85.69 80 ASP A CA 1
ATOM 602 C C . ASP A 1 80 ? 5.345 4.410 -6.183 1.00 85.69 80 ASP A C 1
ATOM 604 O O . ASP A 1 80 ? 4.827 4.310 -5.067 1.00 85.69 80 ASP A O 1
ATOM 608 N N . ALA A 1 81 ? 5.177 3.473 -7.121 1.00 87.38 81 ALA A N 1
ATOM 609 C CA . ALA A 1 81 ? 4.450 2.237 -6.875 1.00 87.38 81 ALA A CA 1
ATOM 610 C C . ALA A 1 81 ? 5.122 1.389 -5.787 1.00 87.38 81 ALA A C 1
ATOM 612 O O . ALA A 1 81 ? 4.438 0.905 -4.886 1.00 87.38 81 ALA A O 1
ATOM 613 N N . ALA A 1 82 ? 6.449 1.232 -5.837 1.00 88.56 82 ALA A N 1
ATOM 614 C CA . ALA A 1 82 ? 7.194 0.474 -4.837 1.00 88.56 82 ALA A CA 1
ATOM 615 C C . ALA A 1 82 ? 7.091 1.124 -3.448 1.00 88.56 82 ALA A C 1
ATOM 617 O O . ALA A 1 82 ? 6.779 0.436 -2.475 1.00 88.56 82 ALA A O 1
ATOM 618 N N . THR A 1 83 ? 7.239 2.451 -3.357 1.00 90.81 83 THR A N 1
ATOM 619 C CA . THR A 1 83 ? 7.024 3.195 -2.105 1.00 90.81 83 THR A CA 1
ATOM 620 C C . THR A 1 83 ? 5.605 2.996 -1.567 1.00 90.81 83 THR A C 1
ATOM 622 O O . THR A 1 83 ? 5.430 2.694 -0.387 1.00 90.81 83 THR A O 1
ATOM 625 N N . SER A 1 84 ? 4.593 3.056 -2.437 1.00 91.12 84 SER A N 1
ATOM 626 C CA . SER A 1 84 ? 3.193 2.827 -2.060 1.00 91.12 84 SER A CA 1
ATOM 627 C C . SER A 1 84 ? 2.942 1.400 -1.548 1.00 91.12 84 SER A C 1
ATOM 629 O O . SER A 1 84 ? 2.195 1.214 -0.586 1.00 91.12 84 SER A O 1
ATOM 631 N N . PHE A 1 85 ? 3.587 0.382 -2.132 1.00 92.69 85 PHE A N 1
ATOM 632 C CA . PHE A 1 85 ? 3.517 -1.000 -1.636 1.00 92.69 85 PHE A CA 1
ATOM 633 C C . PHE A 1 85 ? 4.200 -1.176 -0.273 1.00 92.69 85 PHE A C 1
ATOM 635 O O . PHE A 1 85 ? 3.691 -1.917 0.571 1.00 92.69 85 PHE A O 1
ATOM 642 N N . VAL A 1 86 ? 5.308 -0.474 -0.017 1.00 92.12 86 VAL A N 1
ATOM 643 C CA . VAL A 1 86 ? 5.966 -0.467 1.301 1.00 92.12 86 VAL A CA 1
ATOM 644 C C . VAL A 1 86 ? 5.063 0.180 2.355 1.00 92.12 86 VAL A C 1
ATOM 646 O O . VAL A 1 86 ? 4.906 -0.365 3.451 1.00 92.12 86 VAL A O 1
ATOM 649 N N . ASP A 1 87 ? 4.405 1.293 2.026 1.00 91.31 87 ASP A N 1
ATOM 650 C CA . ASP A 1 87 ? 3.439 1.946 2.914 1.00 91.31 87 ASP A CA 1
ATOM 651 C C . ASP A 1 87 ? 2.207 1.074 3.191 1.00 91.31 87 ASP A C 1
ATOM 653 O O . ASP A 1 87 ? 1.751 0.995 4.340 1.00 91.31 87 ASP A O 1
ATOM 657 N N . ALA A 1 88 ? 1.715 0.355 2.177 1.00 91.44 88 ALA A N 1
ATOM 658 C CA . ALA A 1 88 ? 0.675 -0.655 2.344 1.00 91.44 88 ALA A CA 1
ATOM 659 C C . ALA A 1 88 ? 1.134 -1.771 3.294 1.00 91.44 88 ALA A C 1
ATOM 661 O O . ALA A 1 88 ? 0.432 -2.082 4.255 1.00 91.44 88 ALA A O 1
ATOM 662 N N . GLY A 1 89 ? 2.335 -2.323 3.088 1.00 92.12 89 GLY A N 1
ATOM 663 C CA . GLY A 1 89 ? 2.922 -3.353 3.949 1.00 92.12 89 GLY A CA 1
ATOM 664 C C . GLY A 1 89 ? 3.075 -2.892 5.401 1.00 92.12 89 GLY A C 1
ATOM 665 O O . GLY A 1 89 ? 2.754 -3.632 6.331 1.00 92.12 89 GLY A O 1
ATOM 666 N N . ASN A 1 90 ? 3.470 -1.634 5.617 1.00 90.06 90 ASN A N 1
ATOM 667 C CA . ASN A 1 90 ? 3.557 -1.027 6.946 1.00 90.06 90 ASN A CA 1
ATOM 668 C C . ASN A 1 90 ? 2.191 -0.904 7.638 1.00 90.06 90 ASN A C 1
ATOM 670 O O . ASN A 1 90 ? 2.101 -1.082 8.858 1.00 90.06 90 ASN A O 1
ATOM 674 N N . ALA A 1 91 ? 1.128 -0.606 6.885 1.00 90.50 91 ALA A N 1
ATOM 675 C CA . ALA A 1 91 ? -0.236 -0.608 7.404 1.00 90.50 91 ALA A CA 1
ATOM 676 C C . ALA A 1 91 ? -0.705 -2.041 7.712 1.00 90.50 91 ALA A C 1
ATOM 678 O O . ALA A 1 91 ? -1.130 -2.318 8.835 1.00 90.50 91 ALA A O 1
ATOM 679 N N . TYR A 1 92 ? -0.539 -2.972 6.769 1.00 92.38 92 TYR A N 1
ATOM 680 C CA . TYR A 1 92 ? -0.943 -4.367 6.931 1.00 92.38 92 TYR A CA 1
ATOM 681 C C . TYR A 1 92 ? -0.204 -5.081 8.055 1.00 92.38 92 TYR A C 1
ATOM 683 O O . TYR A 1 92 ? -0.828 -5.849 8.771 1.00 92.38 92 TYR A O 1
ATOM 691 N N . LYS A 1 93 ? 1.057 -4.748 8.344 1.00 90.19 93 LYS A N 1
ATOM 692 C CA . LYS A 1 93 ? 1.802 -5.327 9.476 1.00 90.19 93 LYS A CA 1
ATOM 693 C C . LYS A 1 93 ? 1.053 -5.231 10.817 1.00 90.19 93 LYS A C 1
ATOM 695 O O . LYS A 1 93 ? 1.272 -6.061 11.695 1.00 90.19 93 LYS A O 1
ATOM 700 N N . LYS A 1 94 ? 0.188 -4.224 10.992 1.00 83.50 94 LYS A N 1
ATOM 701 C CA . LYS A 1 94 ? -0.642 -4.039 12.198 1.00 83.50 94 LYS A CA 1
ATOM 702 C C . LYS A 1 94 ? -2.025 -4.695 12.118 1.00 83.50 94 LYS A C 1
ATOM 704 O O . LYS A 1 94 ? -2.677 -4.808 13.150 1.00 83.50 94 LYS A O 1
ATOM 709 N N . ALA A 1 95 ? -2.479 -5.056 10.923 1.00 87.69 95 ALA A N 1
ATOM 710 C CA . ALA A 1 95 ? -3.794 -5.631 10.657 1.00 87.69 95 ALA A CA 1
ATOM 711 C C . ALA A 1 95 ? -3.708 -7.121 10.311 1.00 87.69 95 ALA A C 1
ATOM 713 O O . ALA A 1 95 ? -4.275 -7.945 11.020 1.00 87.69 95 ALA A O 1
ATOM 714 N N . ASP A 1 96 ? -2.990 -7.442 9.237 1.00 87.62 96 ASP A N 1
ATOM 715 C CA . ASP A 1 96 ? -2.796 -8.785 8.712 1.00 87.62 96 ASP A CA 1
ATOM 716 C C . ASP A 1 96 ? -1.342 -8.967 8.219 1.00 87.62 96 ASP A C 1
ATOM 718 O O . ASP A 1 96 ? -0.928 -8.351 7.229 1.00 87.62 96 ASP A O 1
ATOM 722 N N . PRO A 1 97 ? -0.534 -9.799 8.895 1.00 88.44 97 PRO A N 1
ATOM 723 C CA . PRO A 1 97 ? 0.854 -10.015 8.512 1.00 88.44 97 PRO A CA 1
ATOM 724 C C . PRO A 1 97 ? 1.016 -10.809 7.206 1.00 88.44 97 PRO A C 1
ATOM 726 O O . PRO A 1 97 ? 2.059 -10.673 6.573 1.00 88.44 97 PRO A O 1
ATOM 729 N N . GLN A 1 98 ? 0.034 -11.615 6.782 1.00 88.94 98 GLN A N 1
ATOM 730 C CA . GLN A 1 98 ? 0.120 -12.370 5.525 1.00 88.94 98 GLN A CA 1
ATOM 731 C C . GLN A 1 98 ? 0.020 -11.425 4.326 1.00 88.94 98 GLN A C 1
ATOM 733 O O . GLN A 1 98 ? 0.873 -11.447 3.439 1.00 88.94 98 GLN A O 1
ATOM 738 N N . GLU A 1 99 ? -0.954 -10.515 4.352 1.00 88.31 99 GLU A N 1
ATOM 739 C CA . GLU A 1 99 ? -1.109 -9.507 3.298 1.00 88.31 99 GLU A CA 1
ATOM 740 C C . GLU A 1 99 ? 0.069 -8.525 3.261 1.00 88.31 99 GLU A C 1
ATOM 742 O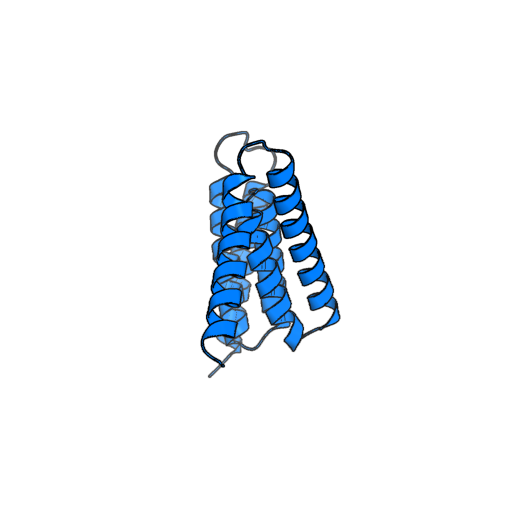 O . GLU A 1 99 ? 0.484 -8.080 2.188 1.00 88.31 99 GLU A O 1
ATOM 747 N N . ALA A 1 100 ? 0.679 -8.238 4.416 1.00 90.31 100 ALA A N 1
ATOM 748 C CA . ALA A 1 100 ? 1.891 -7.427 4.481 1.00 90.31 100 ALA A CA 1
ATOM 749 C C . ALA A 1 100 ? 3.061 -8.073 3.722 1.00 90.31 100 ALA A C 1
ATOM 751 O O . ALA A 1 100 ? 3.761 -7.380 2.984 1.00 90.31 100 ALA A O 1
ATOM 752 N N . ILE A 1 101 ? 3.259 -9.388 3.875 1.00 92.50 101 ILE A N 1
ATOM 753 C CA . ILE A 1 101 ? 4.308 -10.137 3.166 1.00 92.50 101 ILE A CA 1
ATOM 754 C C . ILE A 1 101 ? 4.066 -10.079 1.656 1.00 92.50 101 ILE A C 1
ATOM 756 O O . ILE A 1 101 ? 4.990 -9.777 0.905 1.00 92.50 101 ILE A O 1
ATOM 760 N N . ASN A 1 102 ? 2.822 -10.285 1.215 1.00 91.25 102 ASN A N 1
ATOM 761 C CA . ASN A 1 102 ? 2.459 -10.205 -0.201 1.00 91.25 102 ASN A CA 1
ATOM 762 C C . ASN A 1 102 ? 2.768 -8.819 -0.795 1.00 91.25 102 ASN A C 1
ATOM 764 O O . ASN A 1 102 ? 3.365 -8.723 -1.868 1.00 91.25 102 ASN A O 1
ATOM 768 N N . CYS A 1 103 ? 2.425 -7.742 -0.078 1.00 90.94 103 CYS A N 1
ATOM 769 C CA . CYS A 1 103 ? 2.712 -6.371 -0.510 1.00 90.94 103 CYS A CA 1
ATOM 770 C C . CYS A 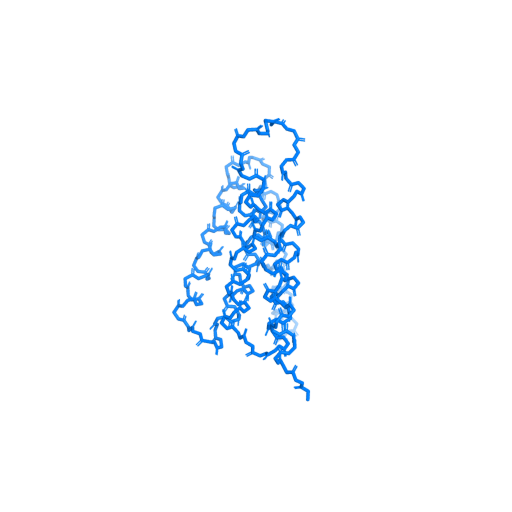1 103 ? 4.216 -6.070 -0.564 1.00 90.94 103 CYS A C 1
ATOM 772 O O . CYS A 1 103 ? 4.684 -5.430 -1.504 1.00 90.94 103 CYS A O 1
ATOM 774 N N . LEU A 1 104 ? 4.980 -6.533 0.428 1.00 90.38 104 LEU A N 1
ATOM 775 C CA . LEU A 1 104 ? 6.427 -6.326 0.477 1.00 90.38 104 LEU A CA 1
ATOM 776 C C . LEU A 1 104 ? 7.157 -7.116 -0.612 1.00 90.38 104 LEU A C 1
ATOM 778 O O . LEU A 1 104 ? 8.065 -6.569 -1.231 1.00 90.38 104 LEU A O 1
ATOM 782 N N . ASN A 1 105 ? 6.739 -8.352 -0.894 1.00 91.75 105 ASN A N 1
ATOM 783 C CA . ASN A 1 105 ? 7.290 -9.137 -2.000 1.00 91.75 105 ASN A CA 1
ATOM 784 C C . ASN A 1 105 ? 7.073 -8.428 -3.342 1.00 91.75 105 ASN A C 1
ATOM 786 O O . ASN A 1 105 ? 8.017 -8.287 -4.111 1.00 91.75 105 ASN A O 1
ATOM 790 N N . ALA A 1 106 ? 5.875 -7.878 -3.576 1.00 88.44 106 ALA A N 1
ATOM 791 C CA . ALA A 1 106 ? 5.609 -7.089 -4.777 1.00 88.44 106 ALA A CA 1
ATOM 792 C C . ALA A 1 106 ? 6.526 -5.855 -4.882 1.00 88.44 106 ALA A C 1
ATOM 794 O O . ALA A 1 106 ? 7.042 -5.563 -5.959 1.00 88.44 106 ALA A O 1
ATOM 795 N N . ALA A 1 107 ? 6.774 -5.144 -3.775 1.00 88.00 107 ALA A N 1
ATOM 796 C CA . ALA A 1 107 ? 7.715 -4.021 -3.759 1.00 88.00 107 ALA A CA 1
ATOM 797 C C . ALA A 1 107 ? 9.151 -4.459 -4.096 1.00 88.00 107 ALA A C 1
ATOM 799 O O . ALA A 1 107 ? 9.832 -3.776 -4.860 1.00 88.00 107 ALA A O 1
ATOM 800 N N . ILE A 1 108 ? 9.602 -5.592 -3.546 1.00 89.19 108 ILE A N 1
ATOM 801 C CA . ILE A 1 108 ? 10.926 -6.164 -3.824 1.00 89.19 108 ILE A CA 1
ATOM 802 C C . ILE A 1 108 ? 11.056 -6.488 -5.311 1.00 89.19 108 ILE A C 1
ATOM 804 O O . ILE A 1 108 ? 12.019 -6.037 -5.925 1.00 89.19 108 ILE A O 1
ATOM 808 N N . ASP A 1 109 ? 10.072 -7.167 -5.903 1.00 88.00 109 ASP A N 1
ATOM 809 C CA . ASP A 1 109 ? 10.084 -7.512 -7.329 1.00 88.00 109 ASP A CA 1
ATOM 810 C C . ASP A 1 109 ? 10.217 -6.261 -8.212 1.00 88.00 109 ASP A C 1
ATOM 812 O O . ASP A 1 109 ? 11.010 -6.239 -9.155 1.00 88.00 109 ASP A O 1
ATOM 816 N N . ILE A 1 110 ? 9.506 -5.180 -7.869 1.00 86.69 110 ILE A N 1
ATOM 817 C CA . ILE A 1 110 ? 9.587 -3.898 -8.583 1.00 86.69 110 ILE A CA 1
ATOM 818 C C . ILE A 1 110 ? 10.975 -3.259 -8.439 1.00 86.69 110 ILE A C 1
ATOM 820 O O . ILE A 1 110 ? 11.532 -2.766 -9.423 1.00 86.69 110 ILE A O 1
ATOM 824 N N . TYR A 1 111 ? 11.544 -3.248 -7.230 1.00 83.38 111 TYR A N 1
ATOM 825 C CA . TYR A 1 111 ? 12.887 -2.712 -7.000 1.00 83.38 111 TYR A CA 1
ATOM 826 C C . TYR A 1 111 ? 13.960 -3.537 -7.715 1.00 83.38 111 TYR A C 1
ATOM 828 O O . TYR A 1 111 ? 14.891 -2.966 -8.284 1.00 83.38 111 TYR A O 1
ATOM 836 N N . THR A 1 112 ? 13.825 -4.862 -7.731 1.00 85.06 112 THR A N 1
ATOM 837 C CA . THR A 1 112 ? 14.728 -5.765 -8.447 1.00 85.06 112 THR A CA 1
ATOM 838 C C . THR A 1 112 ? 14.635 -5.567 -9.959 1.00 85.06 112 THR A C 1
ATOM 840 O O . THR A 1 112 ? 15.671 -5.486 -10.617 1.00 85.06 112 THR A O 1
ATOM 843 N N . ASP A 1 113 ? 13.431 -5.409 -10.513 1.00 81.12 113 ASP A N 1
ATOM 844 C CA . ASP A 1 113 ? 13.232 -5.100 -11.933 1.00 81.12 113 ASP A CA 1
ATOM 845 C C . ASP A 1 113 ? 13.839 -3.733 -12.307 1.00 81.12 113 ASP A C 1
ATOM 847 O O . ASP A 1 113 ? 14.572 -3.619 -13.291 1.00 81.12 113 ASP A O 1
ATOM 851 N N . MET A 1 114 ? 13.648 -2.704 -11.470 1.00 75.62 114 MET A N 1
ATOM 852 C CA . MET A 1 114 ? 14.320 -1.408 -11.640 1.00 75.62 114 MET A CA 1
ATOM 853 C C . MET A 1 114 ? 15.852 -1.547 -11.632 1.00 75.62 114 MET A C 1
ATOM 855 O O . MET A 1 114 ? 16.510 -1.031 -12.539 1.00 75.62 114 MET A O 1
ATOM 859 N N . LEU A 1 115 ? 16.426 -2.291 -10.679 1.00 66.69 115 LEU A N 1
ATOM 860 C CA . LEU A 1 115 ? 17.871 -2.556 -10.628 1.00 66.69 115 LEU A CA 1
ATOM 861 C C . LEU A 1 115 ? 18.381 -3.347 -11.845 1.00 66.69 115 LEU A C 1
ATOM 863 O O . LEU A 1 115 ? 19.511 -3.156 -12.291 1.00 66.69 115 LEU A O 1
ATOM 867 N N . CYS A 1 116 ? 17.571 -4.238 -12.413 1.00 63.84 116 CYS A N 1
ATOM 868 C CA . CYS A 1 116 ? 17.956 -4.980 -13.609 1.00 63.84 116 CYS A CA 1
ATOM 869 C C . CYS A 1 116 ? 18.012 -4.061 -14.841 1.00 63.84 116 CYS A C 1
ATOM 871 O O . CYS A 1 116 ? 18.975 -4.105 -15.609 1.00 63.84 116 CYS A O 1
ATOM 873 N N . THR A 1 117 ? 17.044 -3.148 -14.993 1.00 52.78 117 THR A N 1
ATOM 874 C CA . THR A 1 117 ? 17.027 -2.198 -16.124 1.00 52.78 117 THR A CA 1
ATOM 875 C C . THR A 1 117 ? 18.195 -1.204 -16.121 1.00 52.78 117 THR A C 1
ATOM 877 O O . THR A 1 117 ? 18.646 -0.778 -17.192 1.00 52.78 117 THR A O 1
ATOM 880 N N . CYS A 1 118 ? 18.741 -0.858 -14.946 1.00 52.56 118 CYS A N 1
ATOM 881 C CA . CYS A 1 118 ? 19.944 -0.028 -14.870 1.00 52.56 118 CYS A CA 1
ATOM 882 C C . CYS A 1 118 ? 21.229 -0.805 -15.198 1.00 52.56 118 CYS A C 1
ATOM 884 O O . CYS A 1 118 ? 22.196 -0.195 -15.643 1.00 52.56 118 CYS A O 1
ATOM 886 N N . TYR A 1 119 ? 21.239 -2.134 -15.040 1.00 51.53 119 TYR A N 1
ATOM 887 C CA . TYR A 1 119 ? 22.366 -2.987 -15.435 1.00 51.53 119 TYR A CA 1
ATOM 888 C C . TYR A 1 119 ? 22.486 -3.124 -16.962 1.00 51.53 119 TYR A C 1
ATOM 890 O O . TYR A 1 119 ? 23.589 -3.119 -17.503 1.00 51.53 119 TYR A O 1
ATOM 898 N N . THR A 1 120 ? 21.361 -3.194 -17.681 1.00 48.41 120 THR A N 1
ATOM 899 C CA . THR A 1 120 ? 21.345 -3.345 -19.149 1.00 48.41 120 THR A CA 1
ATOM 900 C C . THR A 1 120 ? 21.570 -2.040 -19.915 1.00 48.41 120 THR A C 1
ATOM 902 O O . THR A 1 120 ? 21.909 -2.061 -21.098 1.00 48.41 120 THR A O 1
ATOM 905 N N . SER A 1 121 ? 21.397 -0.892 -19.260 1.00 45.31 121 SER A N 1
ATOM 906 C CA . SER A 1 121 ? 21.617 0.424 -19.858 1.00 45.31 121 SER A CA 1
ATOM 907 C C . SER A 1 121 ? 23.037 0.882 -19.533 1.00 45.31 121 SER A C 1
ATOM 909 O O . SER A 1 121 ? 23.362 1.121 -18.375 1.00 45.31 121 SER A O 1
ATOM 911 N N . ASN A 1 122 ? 23.884 1.060 -20.547 1.00 52.56 122 ASN A N 1
ATOM 912 C CA . ASN A 1 122 ? 25.278 1.530 -20.450 1.00 52.56 122 ASN A CA 1
ATOM 913 C C . ASN A 1 122 ? 25.461 2.949 -19.830 1.00 52.56 122 ASN A C 1
ATOM 915 O O . ASN A 1 122 ? 26.493 3.584 -20.019 1.00 52.56 122 ASN A O 1
ATOM 919 N N . VAL A 1 123 ? 24.487 3.469 -19.074 1.00 54.53 123 VAL A N 1
ATOM 920 C CA . VAL A 1 123 ? 24.514 4.772 -18.392 1.00 54.53 123 VAL A CA 1
ATOM 921 C C . VAL A 1 123 ? 24.162 4.617 -16.903 1.00 54.53 123 VAL A C 1
ATOM 923 O O . VAL A 1 123 ? 23.340 5.356 -16.376 1.00 54.53 123 VAL A O 1
ATOM 926 N N . HIS A 1 124 ? 24.761 3.661 -16.179 1.00 48.97 124 HIS A N 1
ATOM 927 C CA . HIS A 1 124 ? 24.792 3.761 -14.705 1.00 48.97 124 HIS A CA 1
ATOM 928 C C . HIS A 1 124 ? 25.880 2.986 -13.948 1.00 48.97 124 HIS A C 1
ATOM 930 O O . HIS A 1 124 ? 25.794 2.863 -12.728 1.00 48.97 124 HIS A O 1
ATOM 936 N N . ILE A 1 125 ? 26.960 2.545 -14.601 1.00 51.56 125 ILE A N 1
ATOM 937 C CA . ILE A 1 125 ? 28.135 2.027 -13.868 1.00 51.56 125 ILE A CA 1
ATOM 938 C C . ILE A 1 125 ? 28.712 3.116 -12.940 1.00 51.56 125 ILE A C 1
ATOM 940 O O . ILE A 1 125 ? 29.127 2.829 -11.819 1.00 51.56 125 ILE A O 1
ATOM 944 N N . HIS A 1 126 ? 28.662 4.387 -13.353 1.00 43.59 126 HIS A N 1
ATOM 945 C CA . HIS A 1 126 ? 29.260 5.484 -12.591 1.00 43.59 126 HIS A CA 1
ATOM 946 C C . HIS A 1 126 ? 28.511 5.858 -11.306 1.00 43.59 126 HIS A C 1
ATOM 948 O O . HIS A 1 126 ? 29.162 6.167 -10.315 1.00 43.59 126 HIS A O 1
ATOM 954 N N . VAL A 1 127 ? 27.176 5.809 -11.274 1.00 55.75 127 VAL A N 1
ATOM 955 C CA . VAL A 1 127 ? 26.414 6.254 -10.090 1.00 55.75 127 VAL A CA 1
ATOM 956 C C . VAL A 1 127 ? 26.221 5.118 -9.084 1.00 55.75 127 VAL A C 1
ATOM 958 O O . VAL A 1 127 ? 26.367 5.351 -7.885 1.00 55.75 127 VAL A O 1
ATOM 961 N N . CYS A 1 128 ? 26.014 3.877 -9.546 1.00 50.62 128 CYS A N 1
ATOM 962 C CA . CYS A 1 128 ? 26.015 2.711 -8.655 1.00 50.62 128 CYS A CA 1
ATOM 963 C C . CYS A 1 128 ? 27.381 2.521 -7.976 1.00 50.62 128 CYS A C 1
ATOM 965 O O . CYS A 1 128 ? 27.433 2.268 -6.774 1.00 50.62 128 CYS A O 1
ATOM 967 N N . SER A 1 129 ? 28.490 2.715 -8.704 1.00 55.62 129 SER A N 1
ATOM 968 C CA . SER A 1 129 ? 29.827 2.655 -8.103 1.00 55.62 129 SER A CA 1
ATOM 969 C C . SER A 1 129 ? 30.064 3.786 -7.100 1.00 55.62 129 SER A C 1
ATOM 971 O O . SER A 1 129 ? 30.733 3.554 -6.097 1.00 55.62 129 SER A O 1
ATOM 973 N N . LEU A 1 130 ? 29.519 4.988 -7.329 1.00 58.50 130 LEU A N 1
ATOM 974 C CA . LEU A 1 130 ? 29.693 6.120 -6.414 1.00 58.50 130 LEU A CA 1
ATOM 975 C C . LEU A 1 130 ? 28.981 5.883 -5.076 1.00 58.50 130 LEU A C 1
ATOM 977 O O . LEU A 1 130 ? 29.550 6.163 -4.026 1.00 58.50 130 LEU A O 1
ATOM 981 N N . ILE A 1 131 ? 27.768 5.321 -5.103 1.00 68.94 131 ILE A N 1
ATOM 982 C CA . ILE A 1 131 ? 26.996 5.016 -3.888 1.00 68.94 131 ILE A CA 1
ATOM 983 C C . ILE A 1 131 ? 27.685 3.926 -3.056 1.00 68.94 131 ILE A C 1
ATOM 985 O O . ILE A 1 131 ? 27.791 4.069 -1.839 1.00 68.94 131 ILE A O 1
ATOM 989 N N . ILE A 1 132 ? 28.216 2.879 -3.698 1.00 67.81 132 ILE A N 1
ATOM 990 C CA . ILE A 1 132 ? 28.953 1.807 -3.007 1.00 67.81 132 ILE A CA 1
ATOM 991 C C . ILE A 1 132 ? 30.269 2.344 -2.419 1.00 67.81 132 ILE A C 1
ATOM 993 O O . ILE A 1 132 ? 30.582 2.061 -1.263 1.00 67.81 132 ILE A O 1
ATOM 997 N N . LEU A 1 133 ? 31.010 3.177 -3.163 1.00 68.00 133 LEU A N 1
ATOM 998 C CA . LEU A 1 133 ? 32.266 3.767 -2.687 1.00 68.00 133 LEU A CA 1
ATOM 999 C C . LEU A 1 133 ? 32.037 4.729 -1.511 1.00 68.00 133 LEU A C 1
ATOM 1001 O O . LEU A 1 133 ? 32.799 4.709 -0.548 1.00 68.00 133 LEU A O 1
ATOM 1005 N N . LEU A 1 134 ? 30.971 5.537 -1.550 1.00 71.50 134 LEU A N 1
ATOM 1006 C CA . LEU A 1 134 ? 30.606 6.423 -0.441 1.00 71.50 134 LEU A CA 1
ATOM 1007 C C . LEU A 1 134 ? 30.229 5.629 0.816 1.00 71.50 134 LEU A C 1
ATOM 1009 O O . LEU A 1 134 ? 30.647 6.001 1.913 1.00 71.50 134 LEU A O 1
ATOM 1013 N N . PHE A 1 135 ? 29.515 4.507 0.675 1.00 72.25 135 PHE A N 1
ATOM 1014 C CA . PHE A 1 135 ? 29.198 3.635 1.811 1.00 72.25 135 PHE A CA 1
ATOM 1015 C C . PHE A 1 135 ? 30.461 3.017 2.429 1.00 72.25 135 PHE A C 1
ATOM 1017 O O . PHE A 1 135 ? 30.617 3.050 3.649 1.00 72.25 135 PHE A O 1
ATOM 1024 N N . SER A 1 136 ? 31.403 2.539 1.608 1.00 69.62 136 SER A N 1
ATOM 1025 C CA . SER A 1 136 ? 32.680 1.993 2.087 1.00 69.62 136 SER A CA 1
ATOM 1026 C C . SER A 1 136 ? 33.589 3.047 2.721 1.00 69.62 136 SER A C 1
ATOM 1028 O O . SER A 1 136 ? 34.202 2.761 3.742 1.00 69.62 136 SER A O 1
ATOM 1030 N N . ILE A 1 137 ? 33.663 4.268 2.178 1.00 71.38 137 ILE A N 1
ATOM 1031 C CA . ILE A 1 137 ? 34.479 5.352 2.756 1.00 71.38 137 ILE A CA 1
ATOM 1032 C C . ILE A 1 137 ? 33.920 5.790 4.113 1.00 71.38 137 ILE A C 1
ATOM 1034 O O . ILE A 1 137 ? 34.686 6.017 5.046 1.00 71.38 137 ILE A O 1
ATOM 1038 N N . THR A 1 138 ? 32.592 5.864 4.245 1.00 66.94 138 THR A N 1
ATOM 1039 C CA . THR A 1 138 ? 31.950 6.246 5.513 1.00 66.94 138 THR A CA 1
ATOM 1040 C C . THR A 1 138 ? 32.165 5.175 6.585 1.00 66.94 138 THR A C 1
ATOM 1042 O O . THR A 1 138 ? 32.495 5.518 7.719 1.00 66.94 138 THR A O 1
ATOM 1045 N N . TYR A 1 139 ? 32.061 3.889 6.219 1.00 64.06 139 TYR A N 1
ATOM 1046 C CA . TYR A 1 139 ? 32.375 2.762 7.111 1.00 64.06 139 TYR A CA 1
ATOM 1047 C C . TYR A 1 139 ? 33.861 2.726 7.502 1.00 64.06 139 TYR A C 1
ATOM 1049 O O . TYR A 1 139 ? 34.197 2.564 8.669 1.00 64.06 139 TYR A O 1
ATOM 1057 N N . PHE A 1 140 ? 34.761 2.963 6.546 1.00 65.88 140 PHE A N 1
ATOM 1058 C CA . PHE A 1 140 ? 36.203 2.979 6.795 1.00 65.88 140 PHE A CA 1
ATOM 1059 C C . PHE A 1 140 ? 36.631 4.136 7.716 1.00 65.88 140 PHE A C 1
ATOM 1061 O O . PHE A 1 140 ? 37.508 3.965 8.557 1.00 65.88 140 PHE A O 1
ATOM 1068 N N . PHE A 1 141 ? 35.989 5.306 7.618 1.00 55.41 141 PHE A N 1
ATOM 1069 C CA . PHE A 1 141 ? 36.249 6.424 8.534 1.00 55.41 141 PHE A CA 1
ATOM 1070 C C . PHE A 1 141 ? 35.659 6.219 9.936 1.00 55.41 141 PHE A C 1
ATOM 1072 O O . PHE A 1 141 ? 36.226 6.713 10.913 1.00 55.41 141 PHE A O 1
ATOM 1079 N N . THR A 1 142 ? 34.547 5.490 10.066 1.00 57.28 142 THR A N 1
ATOM 1080 C CA . THR A 1 142 ? 33.958 5.215 11.388 1.00 57.28 142 THR A CA 1
ATOM 1081 C C . THR A 1 142 ? 34.772 4.198 12.186 1.00 57.28 142 THR A C 1
ATOM 1083 O O . THR A 1 142 ? 34.889 4.370 13.396 1.00 57.28 142 THR A O 1
ATOM 1086 N N . ASP A 1 143 ? 35.426 3.233 11.533 1.00 51.66 143 ASP A N 1
ATOM 1087 C CA . ASP A 1 143 ? 36.352 2.300 12.196 1.00 51.66 143 ASP A CA 1
ATOM 1088 C C . ASP A 1 143 ? 37.648 2.978 12.689 1.00 51.66 143 ASP A C 1
ATOM 1090 O O . ASP A 1 143 ? 38.174 2.624 13.741 1.00 51.66 143 ASP A O 1
ATOM 1094 N N . ILE A 1 144 ? 38.149 4.006 11.991 1.00 55.81 144 ILE A N 1
ATOM 1095 C CA . ILE A 1 144 ? 39.388 4.712 12.384 1.00 55.81 144 ILE A CA 1
ATOM 1096 C C . ILE A 1 144 ? 39.179 5.653 13.581 1.00 55.81 144 ILE A C 1
ATOM 1098 O O . ILE A 1 144 ? 40.121 5.931 14.314 1.00 55.81 144 ILE A O 1
ATOM 1102 N N . THR A 1 145 ? 37.957 6.139 13.809 1.00 51.34 145 THR A N 1
ATOM 1103 C CA . THR A 1 145 ? 37.677 7.094 14.902 1.00 51.34 145 THR A CA 1
ATOM 1104 C C . THR A 1 145 ? 37.332 6.395 16.230 1.00 51.34 145 THR A C 1
ATOM 1106 O O . THR A 1 145 ? 37.112 7.066 17.236 1.00 51.34 145 THR A O 1
ATOM 1109 N N . HIS A 1 146 ? 37.268 5.057 16.245 1.00 51.88 146 HIS A N 1
ATOM 1110 C CA . HIS A 1 146 ? 36.931 4.250 17.425 1.00 51.88 146 HIS A CA 1
ATOM 1111 C C . HIS A 1 146 ? 38.095 3.369 17.935 1.00 51.88 146 HIS A C 1
ATOM 1113 O O . HIS A 1 146 ? 37.865 2.462 18.740 1.00 51.88 146 HIS A O 1
ATOM 1119 N N . MET A 1 147 ? 39.328 3.670 17.504 1.00 47.59 147 MET A N 1
ATOM 1120 C CA . MET A 1 147 ? 40.599 3.248 18.120 1.00 47.59 147 MET A CA 1
ATOM 1121 C C . MET A 1 147 ? 41.339 4.460 18.684 1.00 47.59 147 MET A C 1
ATOM 1123 O O . MET A 1 147 ? 42.007 4.285 19.727 1.00 47.59 147 MET A O 1
#

Or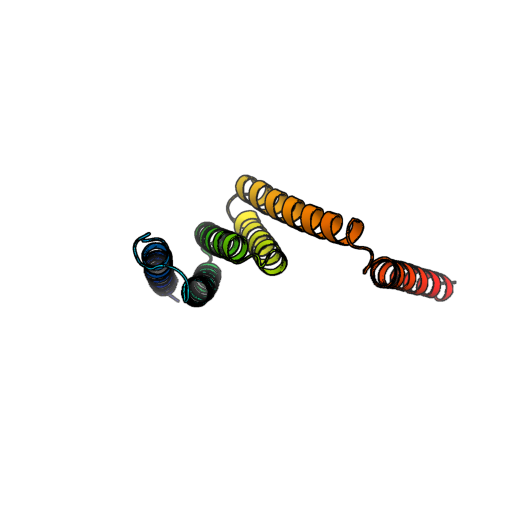ganism: Pygocentrus nattereri (NCBI:txid42514)

Radius of gyration: 19.76 Å; chains: 1; bounding box: 57×25×47 Å

InterPro domains:
  IPR000744 NSF attachment protein [PF14938] (9-114)
  IPR000744 NSF attachment protein [PR00448] (37-56)
  IPR000744 NSF attachment protein [PR00448] (100-117)
  IPR000744 NSF attachment protein [PTHR13768] (1-120)
  IPR011990 Tetratricopeptide-like helical domain superfamily [G3DSA:1.25.40.10] (8-124)
  IPR011990 Tetratricopeptide-like helical domain superfamily [SSF48452] (8-114)

Foldseek 3Di:
DDLVVLLVVLVVLLVVLVVLLVVLPPPPDDDDDRLVSLVVSLVSLQSSLVSCVVSVNLQSSLVSLQSSLVSCVVNVVLVSSLVSLQVSLVSCVVPPNVVSVVSNVVSVVSVVVVVVVLVPDPPDPVPVVVVVVVVVVVVVVVVVVVD

pLDDT: mean 77.11, std 15.47, range [43.59, 92.69]